Protein AF-A0AAV8X1H6-F1 (afdb_monomer_lite)

Foldseek 3Di:
DPVVVVVVVLVVVVVPDDLLPDDQVVSCVSPVDGVVVVVVVCVVCVVVDDPPPPCPVPPPVPDD

Organism: NCBI:txid1586634

Radius of gyration: 16.5 Å; chains: 1; bounding box: 24×38×43 Å

Sequence (64 aa):
MFRNRVILERRRIRDATNPFELPEEMFKNFFRFSREMATEIINMLSSHLRYTRRSTAIAKELHL

Structure (mmCIF, N/CA/C/O backbone):
data_AF-A0AAV8X1H6-F1
#
_entry.id   AF-A0AAV8X1H6-F1
#
loop_
_atom_site.group_PDB
_atom_site.id
_atom_site.type_symbol
_atom_site.label_atom_id
_atom_site.label_alt_id
_atom_site.label_comp_id
_atom_site.label_asym_id
_atom_site.label_entity_id
_atom_site.label_seq_id
_atom_site.pdbx_PDB_ins_code
_atom_site.Cartn_x
_atom_site.Cartn_y
_atom_site.Cartn_z
_atom_site.occupancy
_atom_site.B_iso_or_equiv
_atom_site.auth_seq_id
_atom_site.auth_comp_id
_atom_site.auth_asym_id
_atom_site.auth_atom_id
_atom_site.pdbx_PDB_model_num
ATOM 1 N N . MET A 1 1 ? 9.916 -18.356 22.240 1.00 56.75 1 MET A N 1
ATOM 2 C CA . MET A 1 1 ? 9.683 -19.004 20.924 1.00 56.75 1 MET A CA 1
ATOM 3 C C . MET A 1 1 ? 8.453 -18.491 20.151 1.00 56.75 1 MET A C 1
ATOM 5 O O . MET A 1 1 ? 8.498 -18.517 18.930 1.00 56.75 1 MET A O 1
ATOM 9 N N . PHE A 1 2 ? 7.391 -17.958 20.779 1.00 59.62 2 PHE A N 1
ATOM 10 C CA . PHE A 1 2 ? 6.172 -17.513 20.062 1.00 59.62 2 PHE A CA 1
ATOM 11 C C . PHE A 1 2 ? 6.280 -16.188 19.280 1.00 59.62 2 PHE A C 1
ATOM 13 O O . PHE A 1 2 ? 5.662 -16.035 18.229 1.00 59.62 2 PHE A O 1
ATOM 20 N N . ARG A 1 3 ? 7.093 -15.235 19.751 1.00 61.84 3 ARG A N 1
ATOM 21 C CA . ARG A 1 3 ? 7.185 -13.876 19.178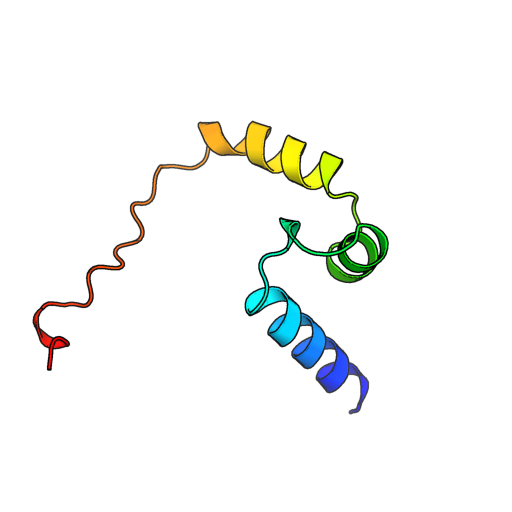 1.00 61.84 3 ARG A CA 1
ATOM 22 C C . ARG A 1 3 ? 7.679 -13.864 17.723 1.00 61.84 3 ARG A C 1
ATOM 24 O O . ARG A 1 3 ? 7.194 -13.077 16.917 1.00 61.84 3 ARG A O 1
ATOM 31 N N . ASN A 1 4 ? 8.574 -14.790 17.378 1.00 68.62 4 ASN A N 1
ATOM 32 C CA . ASN A 1 4 ? 9.117 -14.912 16.024 1.00 68.62 4 ASN A CA 1
ATOM 33 C C . ASN A 1 4 ? 8.075 -15.415 15.017 1.00 68.62 4 ASN A C 1
ATOM 35 O O . ASN A 1 4 ? 8.064 -14.940 13.887 1.00 68.62 4 ASN A O 1
ATOM 39 N N . ARG A 1 5 ? 7.151 -16.303 15.421 1.00 74.62 5 ARG A N 1
ATOM 40 C CA . ARG A 1 5 ? 6.086 -16.794 14.527 1.00 74.62 5 ARG A CA 1
ATOM 41 C C . ARG A 1 5 ? 5.114 -15.684 14.126 1.00 74.62 5 ARG A C 1
ATOM 43 O O . ARG A 1 5 ? 4.782 -15.566 12.955 1.00 74.62 5 ARG A O 1
ATOM 50 N N . VAL A 1 6 ? 4.728 -14.821 15.067 1.00 79.31 6 VAL A N 1
ATOM 51 C CA . VAL A 1 6 ? 3.820 -13.692 14.787 1.00 79.31 6 VAL A CA 1
ATOM 52 C C . VAL A 1 6 ? 4.452 -12.686 13.820 1.00 79.31 6 VAL A C 1
ATOM 54 O O . VAL A 1 6 ? 3.777 -12.170 12.933 1.00 79.31 6 VAL A O 1
ATOM 57 N N . ILE A 1 7 ? 5.753 -12.417 13.960 1.00 81.19 7 ILE A N 1
ATOM 58 C CA . ILE A 1 7 ? 6.482 -11.523 13.048 1.00 81.19 7 ILE A CA 1
ATOM 59 C C . ILE A 1 7 ? 6.534 -12.115 11.635 1.00 81.19 7 ILE A C 1
ATOM 61 O O . ILE A 1 7 ? 6.322 -11.388 10.664 1.00 81.19 7 ILE A O 1
ATOM 65 N N . LEU A 1 8 ? 6.796 -13.419 11.518 1.00 83.44 8 LEU A N 1
ATOM 66 C CA . LEU A 1 8 ? 6.865 -14.111 10.230 1.00 83.44 8 LEU A CA 1
ATOM 67 C C . LEU A 1 8 ? 5.506 -14.150 9.522 1.00 83.44 8 LEU A C 1
ATOM 69 O O . LEU A 1 8 ? 5.445 -13.827 8.340 1.00 83.44 8 LEU A O 1
ATOM 73 N N . GLU A 1 9 ? 4.416 -14.434 10.236 1.00 80.88 9 GLU A N 1
ATOM 74 C CA . GLU A 1 9 ? 3.068 -14.409 9.647 1.00 80.88 9 GLU A CA 1
ATOM 75 C C . GLU A 1 9 ? 2.659 -13.010 9.184 1.00 80.8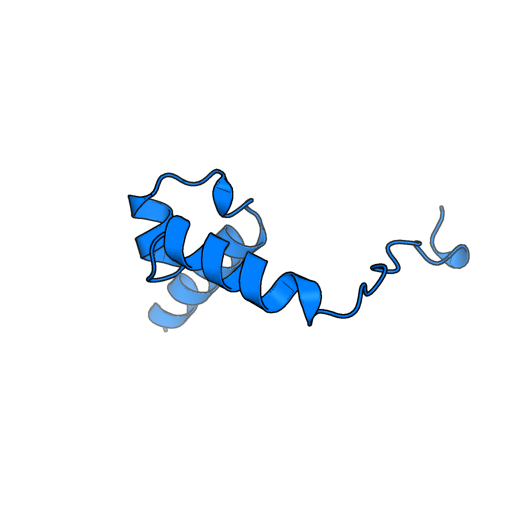8 9 GLU A C 1
ATOM 77 O O . GLU A 1 9 ? 2.145 -12.843 8.080 1.00 80.88 9 GLU A O 1
ATOM 82 N N . ARG A 1 10 ? 2.959 -11.969 9.972 1.00 79.12 10 ARG A N 1
ATOM 83 C CA . ARG A 1 10 ? 2.691 -10.584 9.551 1.00 79.12 10 ARG A CA 1
ATOM 84 C C . ARG A 1 10 ? 3.462 -10.210 8.286 1.00 79.12 10 ARG A C 1
ATOM 86 O O . ARG A 1 10 ? 2.916 -9.501 7.447 1.00 79.12 10 ARG A O 1
ATOM 93 N N . ARG A 1 11 ? 4.702 -10.692 8.132 1.00 80.00 11 ARG A N 1
ATOM 94 C CA . ARG A 1 11 ? 5.472 -10.520 6.889 1.00 80.00 11 ARG A CA 1
ATOM 95 C C . ARG A 1 11 ? 4.838 -11.278 5.729 1.00 80.00 11 ARG A C 1
ATOM 97 O O . ARG A 1 11 ? 4.646 -10.680 4.683 1.00 80.00 11 ARG A O 1
ATOM 104 N N . ARG A 1 12 ? 4.448 -12.539 5.930 1.00 83.06 12 ARG A N 1
ATOM 105 C CA . ARG A 1 12 ? 3.790 -13.355 4.898 1.00 83.06 12 ARG A CA 1
ATOM 106 C C . ARG A 1 12 ? 2.526 -12.683 4.364 1.00 83.06 12 ARG A C 1
ATOM 108 O O . ARG A 1 12 ? 2.347 -12.600 3.157 1.00 83.06 12 ARG A O 1
ATOM 115 N N . ILE A 1 13 ? 1.682 -12.169 5.260 1.00 75.88 13 ILE A N 1
ATOM 116 C CA . ILE A 1 13 ? 0.457 -11.446 4.895 1.00 75.88 13 ILE A CA 1
ATOM 117 C C . ILE A 1 13 ? 0.805 -10.157 4.146 1.00 75.88 13 ILE A C 1
ATOM 119 O O . ILE A 1 13 ? 0.269 -9.914 3.070 1.00 75.88 13 ILE A O 1
ATOM 123 N N . ARG A 1 14 ? 1.738 -9.357 4.674 1.00 79.00 14 ARG A N 1
ATOM 124 C CA . ARG A 1 14 ? 2.191 -8.118 4.029 1.00 79.00 14 ARG A CA 1
ATOM 125 C C . ARG A 1 14 ? 2.706 -8.359 2.608 1.00 79.00 14 ARG A C 1
ATOM 127 O O . ARG A 1 14 ? 2.386 -7.588 1.717 1.00 79.00 14 ARG A O 1
ATOM 134 N N . ASP A 1 15 ? 3.494 -9.410 2.412 1.00 81.62 15 ASP A N 1
ATOM 135 C CA . ASP A 1 15 ? 4.144 -9.701 1.134 1.00 81.62 15 ASP A CA 1
ATOM 136 C C . ASP A 1 15 ? 3.174 -10.348 0.121 1.00 81.62 15 ASP A C 1
ATOM 138 O O . ASP A 1 15 ? 3.406 -10.266 -1.082 1.00 81.62 15 ASP A O 1
ATOM 142 N N . ALA A 1 16 ? 2.076 -10.958 0.589 1.00 81.50 16 ALA A N 1
ATOM 143 C CA . ALA A 1 16 ? 1.040 -11.572 -0.248 1.00 81.50 16 ALA A CA 1
ATOM 144 C C . ALA A 1 16 ? -0.118 -10.628 -0.625 1.00 81.50 16 ALA A C 1
ATOM 146 O O . ALA A 1 16 ? -0.970 -11.012 -1.424 1.00 81.50 16 ALA A O 1
ATOM 147 N N . THR A 1 17 ? -0.178 -9.421 -0.053 1.00 80.50 17 THR A N 1
ATOM 148 C CA . THR A 1 17 ? -1.315 -8.499 -0.216 1.00 80.50 17 THR A CA 1
ATOM 149 C C . THR A 1 17 ? -0.865 -7.202 -0.880 1.00 80.50 17 THR A C 1
ATOM 151 O O . THR A 1 17 ? 0.235 -6.729 -0.603 1.00 80.50 17 THR A O 1
ATOM 154 N N . ASN A 1 18 ? -1.714 -6.584 -1.709 1.00 85.12 18 ASN A N 1
ATOM 155 C CA . ASN A 1 18 ? -1.478 -5.215 -2.167 1.00 85.12 18 ASN A CA 1
ATOM 156 C C . ASN A 1 18 ? -1.670 -4.244 -0.983 1.00 85.12 18 ASN A C 1
ATOM 158 O O . ASN A 1 18 ? -2.797 -4.093 -0.505 1.00 85.12 18 ASN A O 1
ATOM 162 N N . PRO A 1 19 ? -0.616 -3.563 -0.493 1.00 84.06 19 PRO A N 1
ATOM 163 C CA . PRO A 1 19 ? -0.718 -2.717 0.694 1.00 84.06 19 PRO A CA 1
ATOM 164 C C . PRO A 1 19 ? -1.733 -1.581 0.541 1.00 84.06 19 PRO A C 1
ATOM 166 O O . PRO A 1 19 ? -2.382 -1.209 1.512 1.00 84.06 19 PRO A O 1
ATOM 169 N N . PHE A 1 20 ? -1.899 -1.037 -0.665 1.00 85.75 20 PHE A N 1
ATOM 170 C CA . PHE A 1 20 ? -2.746 0.139 -0.897 1.00 85.75 20 PHE A CA 1
ATOM 171 C C . PHE A 1 20 ? -4.248 -0.159 -0.854 1.00 85.75 20 PHE A C 1
ATOM 173 O O . PHE A 1 20 ? -5.043 0.755 -0.625 1.00 85.75 20 PHE A O 1
ATOM 180 N N . GLU A 1 21 ? -4.626 -1.429 -0.994 1.00 88.75 21 GLU A N 1
ATOM 181 C CA . GLU A 1 21 ? -6.011 -1.902 -0.892 1.00 88.75 21 GLU A CA 1
ATOM 182 C C . GLU A 1 21 ? -6.444 -2.154 0.561 1.00 88.75 21 GLU A C 1
ATOM 184 O O . GLU A 1 21 ? -7.629 -2.334 0.836 1.00 88.75 21 GLU A O 1
ATOM 189 N N . LEU A 1 22 ? -5.504 -2.145 1.513 1.00 86.81 22 LEU A N 1
ATOM 190 C CA . LEU A 1 22 ? -5.818 -2.347 2.924 1.00 86.81 22 LEU A CA 1
ATOM 191 C C . LEU A 1 22 ? -6.553 -1.134 3.524 1.00 86.81 22 LEU A C 1
ATOM 193 O O . LEU A 1 22 ? -6.242 0.013 3.186 1.00 86.81 22 LEU A O 1
ATOM 197 N N . PRO A 1 23 ? -7.458 -1.354 4.497 1.00 91.75 23 PRO A N 1
ATOM 198 C CA . PRO A 1 23 ? -7.993 -0.278 5.326 1.00 91.75 23 PRO A CA 1
ATOM 199 C C . PRO A 1 23 ? -6.878 0.490 6.050 1.00 91.75 23 PRO A C 1
ATOM 201 O O . PRO A 1 23 ? -5.886 -0.105 6.474 1.00 91.75 23 PRO A O 1
ATOM 204 N N . GLU A 1 24 ? -7.065 1.796 6.262 1.00 91.75 24 GLU A N 1
ATOM 205 C CA . GLU A 1 24 ? -6.030 2.687 6.817 1.00 91.75 24 GLU A CA 1
ATOM 206 C C . GLU A 1 24 ? -5.474 2.208 8.165 1.00 91.75 24 GLU A C 1
ATOM 208 O O . GLU A 1 24 ? -4.262 2.172 8.367 1.00 91.75 24 GLU A O 1
ATOM 213 N N . GLU A 1 25 ? -6.348 1.780 9.075 1.00 92.25 25 GLU A N 1
ATOM 214 C CA . GLU A 1 25 ? -5.952 1.270 10.391 1.00 92.25 25 GLU A CA 1
ATOM 215 C C . GLU A 1 25 ? -5.100 -0.000 10.287 1.00 92.25 25 GLU A C 1
ATOM 217 O O . GLU A 1 25 ? -4.124 -0.180 11.019 1.00 92.25 25 GLU A O 1
ATOM 222 N N . MET A 1 26 ? -5.414 -0.886 9.339 1.00 88.38 26 MET A N 1
ATOM 223 C CA . MET A 1 26 ? -4.59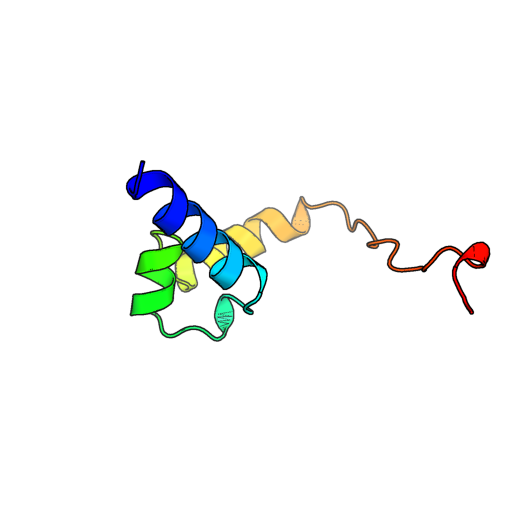3 -2.070 9.084 1.00 88.38 26 MET A CA 1
ATOM 224 C C . MET 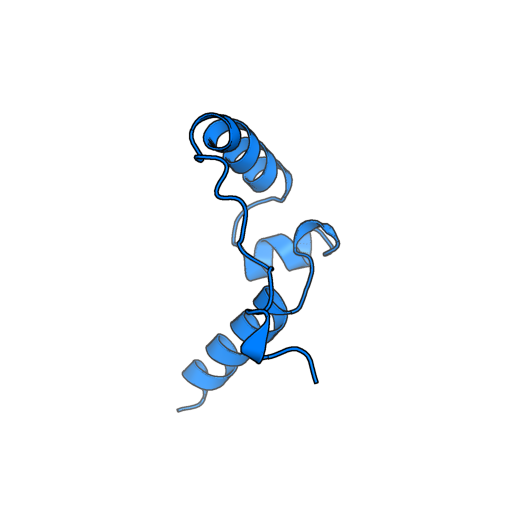A 1 26 ? -3.252 -1.680 8.471 1.00 88.38 26 MET A C 1
ATOM 226 O O . MET A 1 26 ? -2.214 -2.169 8.919 1.00 88.38 26 MET A O 1
ATOM 230 N N . PHE A 1 27 ? -3.256 -0.766 7.500 1.00 91.88 27 PHE A N 1
ATOM 231 C CA . PHE A 1 27 ? -2.037 -0.262 6.881 1.00 91.88 27 PHE A CA 1
ATOM 232 C C . PHE A 1 27 ? -1.084 0.328 7.926 1.00 91.88 27 PHE A C 1
ATOM 234 O O . PHE A 1 27 ? 0.063 -0.111 8.032 1.00 91.88 27 PHE A O 1
ATOM 241 N N . LYS A 1 28 ? -1.571 1.234 8.779 1.00 92.19 28 LYS A N 1
ATOM 242 C CA . LYS A 1 28 ? -0.786 1.816 9.878 1.00 92.19 28 LYS A CA 1
ATOM 243 C C . LYS A 1 28 ? -0.263 0.749 10.837 1.00 92.19 28 LYS A C 1
ATOM 245 O O . LYS A 1 28 ? 0.895 0.807 11.238 1.00 92.19 28 LYS A O 1
ATOM 250 N N . ASN A 1 29 ? -1.058 -0.269 11.161 1.00 88.44 29 ASN A N 1
ATOM 251 C CA . ASN A 1 29 ? -0.612 -1.362 12.028 1.00 88.44 29 ASN A CA 1
ATOM 252 C C . ASN A 1 29 ? 0.519 -2.210 11.417 1.00 88.44 29 ASN A C 1
ATOM 254 O O . ASN A 1 29 ? 1.403 -2.673 12.149 1.00 88.44 29 ASN A O 1
ATOM 258 N N . PHE A 1 30 ? 0.510 -2.423 10.097 1.00 85.44 30 PHE A N 1
ATOM 259 C CA . PHE A 1 30 ? 1.540 -3.198 9.398 1.00 85.44 30 PHE A CA 1
ATOM 260 C C . PHE A 1 30 ? 2.793 -2.380 9.069 1.00 85.44 30 PHE A C 1
ATOM 262 O O . PHE A 1 30 ? 3.906 -2.875 9.261 1.00 85.44 30 PHE A O 1
ATOM 269 N N . PHE A 1 31 ? 2.621 -1.148 8.589 1.00 86.62 31 PHE A N 1
ATOM 270 C CA . PHE A 1 31 ? 3.690 -0.318 8.024 1.00 86.62 31 PHE A CA 1
ATOM 271 C C . PHE A 1 31 ? 4.157 0.805 8.956 1.00 86.62 31 PHE A C 1
ATOM 273 O O . PHE A 1 31 ? 5.283 1.267 8.814 1.00 86.62 31 PHE A O 1
ATOM 280 N N . ARG A 1 32 ? 3.369 1.159 9.980 1.00 89.19 32 ARG A N 1
ATOM 281 C CA . ARG A 1 32 ? 3.662 2.179 11.013 1.00 89.19 32 ARG A CA 1
ATOM 282 C C . ARG A 1 32 ? 3.668 3.636 10.543 1.00 89.19 32 ARG A C 1
ATOM 284 O O . ARG A 1 32 ? 4.137 4.501 11.273 1.00 89.19 32 ARG A O 1
ATOM 291 N N . PHE A 1 33 ? 3.098 3.912 9.377 1.00 91.62 33 PHE A N 1
ATOM 292 C CA . PHE A 1 33 ? 2.829 5.254 8.848 1.00 91.62 33 PHE A CA 1
ATOM 293 C C . PHE A 1 33 ? 1.521 5.243 8.041 1.00 91.62 33 PHE A C 1
ATOM 295 O O . PHE A 1 33 ? 0.977 4.169 7.779 1.00 91.62 33 PHE A O 1
ATOM 302 N N . SER A 1 34 ? 0.984 6.420 7.698 1.00 93.88 34 SER A N 1
ATOM 303 C CA . SER A 1 34 ? -0.244 6.535 6.894 1.00 93.88 34 SER A CA 1
ATOM 304 C C . SER A 1 34 ? -0.009 6.155 5.431 1.00 93.88 34 SER A C 1
ATOM 306 O O . SER A 1 34 ? 1.116 6.256 4.928 1.00 93.88 34 SER A O 1
ATOM 308 N N . ARG A 1 35 ? -1.070 5.759 4.714 1.00 93.06 35 ARG A N 1
ATOM 309 C CA . ARG A 1 35 ? -0.965 5.527 3.256 1.00 93.06 35 ARG A CA 1
ATOM 310 C C . ARG A 1 35 ? -0.564 6.778 2.494 1.00 93.06 35 ARG A C 1
ATOM 312 O O . ARG A 1 35 ? 0.152 6.677 1.504 1.00 93.06 35 ARG A O 1
ATOM 319 N N . GLU A 1 36 ? -1.015 7.937 2.948 1.00 94.31 36 GLU A N 1
ATOM 320 C CA . GLU A 1 36 ? -0.674 9.218 2.333 1.00 94.31 36 GLU A CA 1
ATOM 321 C C . GLU A 1 36 ? 0.838 9.462 2.390 1.00 94.31 36 GLU A C 1
ATOM 323 O O . GLU A 1 36 ? 1.473 9.605 1.348 1.00 94.31 36 GLU A O 1
ATOM 328 N N . MET A 1 37 ? 1.443 9.329 3.575 1.00 94.12 37 MET A N 1
ATOM 329 C CA . MET A 1 37 ? 2.891 9.461 3.751 1.00 94.12 37 MET A CA 1
ATOM 330 C C . MET A 1 37 ? 3.663 8.421 2.925 1.00 94.12 37 MET A C 1
ATOM 332 O O . MET A 1 37 ? 4.686 8.730 2.319 1.00 94.12 37 MET A O 1
ATOM 336 N N . ALA A 1 38 ? 3.157 7.184 2.855 1.00 92.69 38 ALA A N 1
ATOM 337 C CA . ALA A 1 38 ? 3.724 6.144 1.996 1.00 92.69 38 ALA A CA 1
ATOM 338 C C . ALA A 1 38 ? 3.763 6.577 0.524 1.00 92.69 38 ALA A C 1
ATOM 340 O O . ALA A 1 38 ? 4.769 6.399 -0.161 1.00 92.69 38 ALA A O 1
ATOM 341 N N . THR A 1 39 ? 2.650 7.138 0.054 1.00 91.62 39 THR A N 1
ATOM 342 C CA . THR A 1 39 ? 2.451 7.562 -1.332 1.00 91.62 39 THR A CA 1
ATOM 343 C C . THR A 1 39 ? 3.363 8.734 -1.673 1.00 91.62 39 THR A C 1
ATOM 345 O O . THR A 1 39 ? 4.016 8.716 -2.714 1.00 91.62 39 THR A O 1
ATOM 348 N N .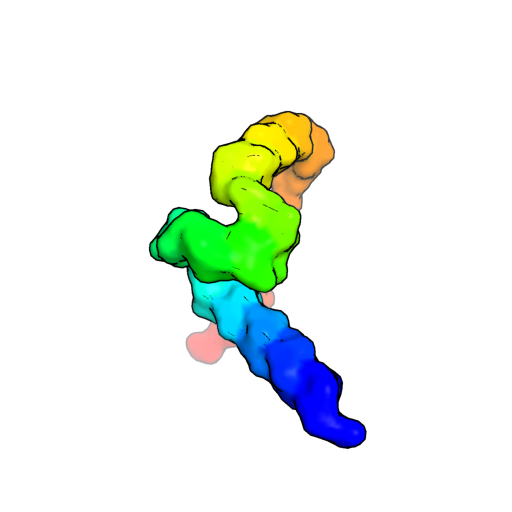 GLU A 1 40 ? 3.484 9.714 -0.777 1.00 94.44 40 GLU A N 1
ATOM 349 C CA . GLU A 1 40 ? 4.409 10.839 -0.941 1.00 94.44 40 GLU A CA 1
ATOM 350 C C . GLU A 1 40 ? 5.863 10.379 -1.044 1.00 94.44 40 GLU A C 1
ATOM 352 O O . GLU A 1 40 ? 6.576 10.788 -1.963 1.00 94.44 40 GLU A O 1
ATOM 357 N N . ILE A 1 41 ? 6.294 9.481 -0.152 1.00 91.88 41 ILE A N 1
ATOM 358 C CA . ILE A 1 41 ? 7.650 8.920 -0.182 1.00 91.88 41 ILE A CA 1
ATOM 359 C C . ILE A 1 41 ? 7.890 8.181 -1.502 1.00 91.88 41 ILE A C 1
ATOM 361 O O . ILE A 1 41 ? 8.929 8.370 -2.136 1.00 91.88 41 ILE A O 1
ATOM 365 N N . ILE A 1 42 ? 6.935 7.360 -1.947 1.00 90.56 42 ILE A N 1
ATOM 366 C CA . ILE A 1 42 ? 7.044 6.641 -3.222 1.00 90.56 42 ILE A CA 1
ATOM 367 C C . ILE A 1 42 ? 7.169 7.622 -4.382 1.00 90.56 42 ILE A C 1
ATOM 369 O O . ILE A 1 42 ? 8.062 7.454 -5.209 1.00 90.56 42 ILE A O 1
ATOM 373 N N . ASN A 1 43 ? 6.332 8.656 -4.432 1.00 91.00 43 ASN A N 1
ATOM 374 C CA . ASN A 1 43 ? 6.375 9.656 -5.495 1.00 91.00 43 ASN A CA 1
ATOM 375 C C . ASN A 1 43 ? 7.715 10.403 -5.506 1.00 91.00 43 ASN A C 1
ATOM 377 O O . ASN A 1 43 ? 8.323 10.539 -6.568 1.00 91.00 43 ASN A O 1
ATOM 381 N N . MET A 1 44 ? 8.224 10.796 -4.335 1.00 93.25 44 MET A N 1
ATOM 382 C CA . MET A 1 44 ? 9.523 11.462 -4.183 1.00 93.25 44 MET A CA 1
ATOM 383 C C . MET A 1 44 ? 10.687 10.588 -4.666 1.00 93.25 44 MET A C 1
ATOM 385 O O . MET A 1 44 ? 11.624 11.069 -5.309 1.00 93.25 44 MET A O 1
ATOM 389 N N . LEU A 1 45 ? 10.634 9.290 -4.371 1.00 90.12 45 LEU A N 1
ATOM 390 C CA . LEU A 1 45 ? 11.687 8.353 -4.748 1.00 90.12 45 LEU A CA 1
ATOM 391 C C . LEU A 1 45 ? 11.535 7.843 -6.183 1.00 90.12 45 LEU A C 1
ATOM 393 O O . LEU A 1 45 ? 12.536 7.473 -6.785 1.00 90.12 45 LEU A O 1
ATOM 397 N N . SER A 1 46 ? 10.329 7.849 -6.756 1.00 85.50 46 SER A N 1
ATOM 398 C CA . SER A 1 46 ? 10.031 7.256 -8.068 1.0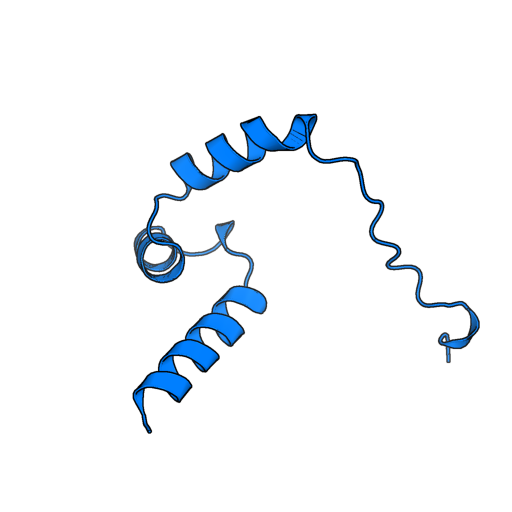0 85.50 46 SER A CA 1
ATOM 399 C C . SER A 1 46 ? 10.937 7.765 -9.192 1.00 85.50 46 SER A C 1
ATOM 401 O O . SER A 1 46 ? 11.398 6.969 -10.005 1.00 85.50 46 SER A O 1
ATOM 403 N N . SER A 1 47 ? 11.266 9.060 -9.194 1.00 83.06 47 SER A N 1
ATOM 404 C CA . SER A 1 47 ? 12.168 9.690 -10.168 1.00 83.06 47 SER A CA 1
ATOM 405 C C . SER A 1 47 ? 13.638 9.296 -9.993 1.00 83.06 47 SER A C 1
ATOM 407 O O . SER A 1 47 ? 14.421 9.384 -10.937 1.00 83.06 47 SER A O 1
ATOM 409 N N . HIS A 1 48 ? 14.013 8.839 -8.798 1.00 85.94 48 HIS A N 1
ATOM 410 C CA . HIS A 1 48 ? 15.363 8.406 -8.434 1.00 85.94 48 HIS A CA 1
ATOM 411 C C . HIS A 1 48 ? 15.530 6.883 -8.524 1.00 85.94 48 HIS A C 1
ATOM 413 O O . HIS A 1 48 ? 16.652 6.370 -8.586 1.00 85.94 48 HIS A O 1
ATOM 419 N N . LEU A 1 49 ? 14.422 6.141 -8.541 1.00 78.12 49 LEU A N 1
ATOM 420 C CA . LEU A 1 49 ? 14.420 4.709 -8.772 1.00 78.12 49 LEU A CA 1
ATOM 421 C C . LEU A 1 49 ? 14.690 4.466 -10.257 1.00 78.12 49 LEU A C 1
ATOM 423 O O . LEU A 1 49 ? 13.878 4.779 -11.125 1.00 78.12 49 LEU A O 1
ATOM 427 N N . ARG A 1 50 ? 15.850 3.876 -10.568 1.00 71.50 50 ARG A N 1
ATOM 428 C CA . ARG A 1 50 ? 16.113 3.369 -11.919 1.00 71.50 50 ARG A CA 1
ATOM 429 C C . ARG A 1 50 ? 14.968 2.429 -12.282 1.00 71.50 50 ARG A C 1
ATOM 431 O O . ARG A 1 50 ? 14.700 1.504 -11.512 1.00 71.50 50 ARG A O 1
ATOM 438 N N . TYR A 1 51 ? 14.335 2.646 -13.439 1.00 61.81 51 TYR A N 1
ATOM 439 C CA . TYR A 1 51 ? 13.395 1.705 -14.053 1.00 61.81 51 TYR A CA 1
ATOM 440 C C . TYR A 1 51 ? 14.118 0.371 -14.252 1.00 61.81 51 TYR A C 1
ATOM 442 O O . TYR A 1 51 ? 14.679 0.065 -15.302 1.00 61.81 51 TYR A O 1
ATOM 450 N N . THR A 1 52 ? 14.154 -0.436 -13.203 1.00 58.44 52 THR A N 1
ATOM 451 C CA . THR A 1 52 ? 14.574 -1.815 -13.302 1.00 58.44 52 THR A CA 1
ATOM 452 C C . THR A 1 52 ? 13.366 -2.472 -13.920 1.00 58.44 52 THR A C 1
ATOM 454 O O . THR A 1 52 ? 12.392 -2.754 -13.222 1.00 58.44 52 THR A O 1
ATOM 457 N N . ARG A 1 53 ? 13.379 -2.656 -15.248 1.00 57.12 53 ARG A N 1
ATOM 458 C CA . ARG A 1 53 ? 12.525 -3.674 -15.857 1.00 57.12 53 ARG A CA 1
ATOM 459 C C . ARG A 1 53 ? 12.765 -4.921 -15.020 1.00 57.12 53 ARG A C 1
ATOM 461 O O . ARG A 1 53 ? 13.847 -5.502 -15.089 1.00 57.12 53 ARG A O 1
ATOM 468 N N . ARG A 1 54 ? 11.803 -5.294 -14.173 1.00 51.03 54 ARG A N 1
ATOM 469 C CA . ARG A 1 54 ? 11.814 -6.624 -13.585 1.00 51.03 54 ARG A CA 1
ATOM 470 C C . ARG A 1 54 ? 11.866 -7.548 -14.790 1.00 51.03 54 ARG A C 1
ATOM 472 O O . ARG A 1 54 ? 10.949 -7.542 -15.606 1.00 51.03 54 ARG A O 1
ATOM 479 N N . SER A 1 55 ? 12.965 -8.275 -14.934 1.00 54.22 55 SER A N 1
ATOM 480 C CA . SER A 1 55 ? 13.037 -9.416 -15.832 1.00 54.22 55 SER A CA 1
ATOM 481 C C . SER A 1 55 ? 12.084 -10.471 -15.271 1.00 54.22 55 SER A C 1
ATOM 483 O O . SER A 1 55 ? 12.506 -11.412 -14.616 1.00 54.22 55 SER A O 1
ATOM 485 N N . THR A 1 56 ? 10.777 -10.275 -15.455 1.00 57.00 56 THR A N 1
ATOM 486 C CA . THR A 1 56 ? 9.771 -11.331 -15.301 1.00 57.00 56 THR A CA 1
ATOM 487 C C . THR A 1 56 ? 9.729 -12.220 -16.536 1.00 57.00 56 THR A C 1
ATOM 489 O O . THR A 1 56 ? 8.875 -13.095 -16.616 1.00 57.00 56 THR A O 1
ATOM 492 N N . ALA A 1 57 ? 10.641 -12.013 -17.497 1.00 58.19 57 ALA A N 1
ATOM 493 C CA . ALA A 1 57 ? 10.944 -13.021 -18.488 1.00 58.19 57 ALA A CA 1
ATOM 494 C C . ALA A 1 57 ? 11.422 -14.257 -17.723 1.00 58.19 57 ALA A C 1
ATOM 496 O O . ALA A 1 57 ? 12.564 -14.329 -17.271 1.00 58.19 57 ALA A O 1
ATOM 497 N N . ILE A 1 58 ? 10.502 -15.200 -17.534 1.00 61.78 58 ILE A N 1
ATOM 498 C CA . ILE A 1 58 ? 10.836 -16.590 -17.278 1.00 61.78 58 ILE A CA 1
ATOM 499 C C . ILE A 1 58 ? 11.886 -16.926 -18.339 1.00 61.78 58 ILE A C 1
ATOM 501 O O . ILE A 1 58 ? 11.668 -16.658 -19.525 1.00 61.78 58 ILE A O 1
ATOM 505 N N . ALA A 1 59 ? 13.067 -17.389 -17.918 1.00 59.91 59 ALA A N 1
ATOM 506 C CA . ALA A 1 59 ? 14.081 -17.820 -18.871 1.00 59.91 59 ALA A CA 1
ATOM 507 C C . ALA A 1 59 ? 13.400 -18.769 -19.865 1.00 59.91 59 ALA A C 1
ATOM 509 O O . ALA A 1 59 ? 12.614 -19.611 -19.442 1.00 59.91 59 ALA A O 1
ATOM 510 N N . LYS A 1 60 ? 13.652 -18.626 -21.172 1.00 60.06 60 LYS A N 1
ATOM 511 C CA . LYS A 1 60 ? 13.011 -19.467 -22.207 1.00 60.06 60 LYS A CA 1
ATOM 512 C C . LYS A 1 60 ? 13.100 -20.966 -21.886 1.00 60.06 60 LYS A C 1
ATOM 514 O O . LYS A 1 60 ? 12.223 -21.726 -22.260 1.00 60.06 60 LYS A O 1
ATOM 519 N N . GLU A 1 61 ? 14.145 -21.347 -21.162 1.00 66.69 61 GLU A N 1
ATOM 520 C CA . GLU A 1 61 ? 14.462 -22.693 -20.677 1.00 66.69 61 GLU A CA 1
ATOM 521 C C . GLU A 1 61 ? 13.478 -23.235 -19.622 1.00 66.69 61 GLU A C 1
ATOM 523 O O . GLU A 1 61 ? 13.446 -24.431 -19.362 1.00 66.69 61 GLU A O 1
ATOM 528 N N . LEU A 1 62 ? 12.685 -22.359 -19.003 1.00 64.31 62 LEU A N 1
ATOM 529 C CA . LEU A 1 62 ? 11.698 -22.664 -17.965 1.00 64.31 62 LEU A CA 1
ATOM 530 C C . LEU A 1 62 ? 10.248 -22.588 -18.487 1.00 64.31 62 LEU A C 1
ATOM 532 O O . LEU A 1 62 ? 9.314 -22.731 -17.699 1.00 64.31 62 LEU A O 1
ATOM 536 N N . HIS A 1 63 ? 10.040 -22.346 -19.787 1.00 55.31 63 HIS A N 1
ATOM 537 C CA . HIS A 1 63 ? 8.738 -22.564 -20.424 1.00 55.31 63 HIS A CA 1
ATOM 538 C C . HIS A 1 63 ? 8.570 -24.071 -20.681 1.00 55.31 63 HIS A C 1
ATOM 540 O O . HIS A 1 63 ? 9.276 -24.625 -21.522 1.00 55.31 63 HIS A O 1
ATOM 546 N N . LEU A 1 64 ? 7.671 -24.710 -19.921 1.00 58.12 64 LEU A N 1
ATOM 547 C CA . LEU A 1 64 ? 7.175 -26.071 -20.172 1.00 58.12 64 LEU A CA 1
ATOM 548 C C . LEU A 1 64 ? 6.303 -26.118 -21.431 1.00 58.12 64 LEU A C 1
ATOM 550 O O . LEU A 1 64 ? 5.535 -25.149 -21.641 1.00 58.12 64 LEU A O 1
#

Secondary structure (DSSP, 8-state):
-HHHHHHHHHHHHHHHS-GGGS-HHHHHHHHSS-HHHHHHHHHHHHTTS----------GGG--

pLDDT: mean 78.84, std 13.29, range [51.03, 94.44]